Protein AF-A0A936CNR8-F1 (afdb_monomer_lite)

Sequence (151 aa):
MDVQFRQTTRSSDTKSVIASMSGNKRPALGRVSKPAVERDVADAMMTLRALAQAYEQVADSLLDQIHDHADNLKTAQALSRHLDWVGARAQLVDSFIKAGDCALSYICTSQDAHDRLMPLVQLTAHNATMPGRLPVALFLMEKIDEELRLV

Foldseek 3Di:
DDDDDDDDDDDDDDDDDPPDPPDDPDPPPPPPPVPVLVVLLVLLLVLLVLLLVLLVLLLVLLVVVLVVCVVPPVSNVVSVVLNVVSVVVSVVSVVLNVVGPVSSCLQCVDSVLSVVRNVLSVVLSVQSPDPPSSVVSSVSVVVNCVSSVVD

pLDDT: mean 77.14, std 22.05, range [34.28, 97.69]

Radius of gyration: 30.02 Å; chains: 1; bounding box: 58×32×99 Å

Secondary structure (DSSP, 8-state):
---------------------------------HHHHHHHHHHHHHHHHHHHHHHHHHHHHHHHHHHHTTT-HHHHHHHHHHHHHHHHHHHHHHHHHHHTHHHHHHHS-SHHHHHHHHHHHHHHHHHHSSTT-HHHHHHHHHHHHHHTT--

Structure (mmCIF, N/CA/C/O backbone):
data_AF-A0A936CNR8-F1
#
_entry.id   AF-A0A936CNR8-F1
#
loop_
_atom_site.group_PDB
_atom_site.id
_atom_site.type_symbol
_atom_site.label_atom_id
_atom_site.label_alt_id
_atom_site.label_comp_id
_atom_site.label_asym_id
_atom_site.label_entity_id
_atom_site.label_seq_id
_atom_site.pdbx_PDB_ins_code
_atom_site.Cartn_x
_atom_site.Cartn_y
_atom_site.Cartn_z
_atom_site.occupancy
_atom_site.B_iso_or_equiv
_atom_site.auth_seq_id
_atom_site.auth_comp_id
_atom_site.auth_asym_id
_atom_site.auth_atom_id
_atom_site.pdbx_PDB_model_num
ATOM 1 N N . MET A 1 1 ? 18.384 21.213 -55.849 1.00 38.28 1 MET A N 1
ATOM 2 C CA . MET A 1 1 ? 18.688 19.942 -56.540 1.00 38.28 1 MET A CA 1
ATOM 3 C C . MET A 1 1 ? 19.960 20.192 -57.318 1.00 38.28 1 MET A C 1
ATOM 5 O O . MET A 1 1 ? 19.892 20.750 -58.403 1.00 38.28 1 MET A O 1
ATOM 9 N N . ASP A 1 2 ? 21.103 19.886 -56.717 1.00 39.00 2 ASP A N 1
ATOM 10 C CA . ASP A 1 2 ? 22.408 20.175 -57.306 1.00 39.00 2 ASP A CA 1
ATOM 11 C C . ASP A 1 2 ? 22.987 18.898 -57.901 1.00 39.00 2 ASP A C 1
ATOM 13 O O . ASP A 1 2 ? 23.268 17.931 -57.193 1.00 39.00 2 ASP A O 1
ATOM 17 N N . VAL A 1 3 ? 23.119 18.886 -59.225 1.00 46.50 3 VAL A N 1
ATOM 18 C CA . VAL A 1 3 ? 23.703 17.776 -59.976 1.00 46.50 3 VAL A CA 1
ATOM 19 C C . VAL A 1 3 ? 25.148 18.147 -60.290 1.00 46.50 3 VAL A C 1
ATOM 21 O O . VAL A 1 3 ? 25.410 18.948 -61.184 1.00 46.50 3 VAL A O 1
ATOM 24 N N . GLN A 1 4 ? 26.101 17.581 -59.548 1.00 45.50 4 GLN A N 1
ATOM 25 C CA . GLN A 1 4 ? 27.522 17.735 -59.860 1.00 45.50 4 GLN A CA 1
ATOM 26 C C . GLN A 1 4 ? 27.983 16.623 -60.804 1.00 45.50 4 GLN A C 1
ATOM 28 O O . GLN A 1 4 ? 28.223 15.489 -60.396 1.00 45.50 4 GLN A O 1
ATOM 33 N N . PHE A 1 5 ? 28.150 16.979 -62.077 1.00 42.38 5 PHE A N 1
ATOM 34 C CA . PHE A 1 5 ? 28.917 16.199 -63.041 1.00 42.38 5 PHE A CA 1
ATOM 35 C C . PHE A 1 5 ? 30.394 16.574 -62.921 1.00 42.38 5 PHE A C 1
ATOM 37 O O . PHE A 1 5 ? 30.785 17.698 -63.232 1.00 42.38 5 PHE A O 1
ATOM 44 N N . ARG A 1 6 ? 31.235 15.625 -62.503 1.00 42.59 6 ARG A N 1
ATOM 45 C CA . ARG A 1 6 ? 32.687 15.720 -62.692 1.00 42.59 6 ARG A CA 1
ATOM 46 C C . ARG A 1 6 ? 33.144 14.650 -63.672 1.00 42.59 6 ARG A C 1
ATOM 48 O O . ARG A 1 6 ? 33.241 13.476 -63.333 1.00 42.59 6 ARG A O 1
ATOM 55 N N . GLN A 1 7 ? 33.412 15.101 -64.895 1.00 41.97 7 GLN A N 1
ATOM 56 C CA . GLN A 1 7 ? 34.186 14.384 -65.899 1.00 41.97 7 GLN A CA 1
ATOM 57 C C . GLN A 1 7 ? 35.663 14.416 -65.500 1.00 41.97 7 GLN A C 1
ATOM 59 O O . GLN A 1 7 ? 36.242 15.488 -65.330 1.00 41.97 7 GLN A O 1
ATOM 64 N N . THR A 1 8 ? 36.287 13.249 -65.387 1.00 37.22 8 THR A N 1
ATOM 65 C CA . THR A 1 8 ? 37.743 13.110 -65.424 1.00 37.22 8 THR A CA 1
ATOM 66 C C . THR A 1 8 ? 38.119 12.391 -66.712 1.00 37.22 8 THR A C 1
ATOM 68 O O . THR A 1 8 ? 37.810 11.223 -66.925 1.00 37.22 8 THR A O 1
ATOM 71 N N . THR A 1 9 ? 38.769 13.127 -67.610 1.00 38.16 9 THR A N 1
ATOM 72 C CA . THR A 1 9 ? 39.342 12.618 -68.854 1.00 38.16 9 THR A CA 1
ATOM 73 C C . THR A 1 9 ? 40.743 12.072 -68.595 1.00 38.16 9 THR A C 1
ATOM 75 O O . THR A 1 9 ? 41.655 12.837 -68.279 1.00 38.16 9 THR A O 1
ATOM 78 N N . ARG A 1 10 ? 40.951 10.769 -68.813 1.00 34.62 10 ARG A N 1
ATOM 79 C CA . ARG A 1 10 ? 42.248 10.256 -69.271 1.00 34.62 10 ARG A CA 1
ATOM 80 C C . ARG A 1 10 ? 42.048 9.030 -70.165 1.00 34.62 10 ARG A C 1
ATOM 82 O O . ARG A 1 10 ? 41.448 8.039 -69.771 1.00 34.62 10 ARG A O 1
ATOM 89 N N . SER A 1 11 ? 42.516 9.194 -71.395 1.00 36.97 11 SER A N 1
ATOM 90 C CA . SER A 1 11 ? 42.488 8.289 -72.544 1.00 36.97 11 SER A CA 1
ATOM 91 C C . SER A 1 11 ? 43.223 6.964 -72.294 1.00 36.97 11 SER A C 1
ATOM 93 O O . SER A 1 11 ? 44.421 7.001 -72.024 1.00 36.97 11 SER A O 1
ATOM 95 N N . SER A 1 12 ? 42.552 5.830 -72.505 1.00 36.62 12 SER A N 1
ATOM 96 C CA . SER A 1 12 ? 42.920 4.831 -73.530 1.00 36.62 12 SER A CA 1
ATOM 97 C C . SER A 1 12 ? 41.870 3.717 -73.570 1.00 36.62 12 SER A C 1
ATOM 99 O O . SER A 1 12 ? 41.424 3.245 -72.527 1.00 36.62 12 SER A O 1
ATOM 101 N N . ASP A 1 13 ? 41.481 3.330 -74.778 1.00 44.16 13 ASP A N 1
ATOM 102 C CA . ASP A 1 13 ? 40.416 2.396 -75.131 1.00 44.16 13 ASP A CA 1
ATOM 103 C C . ASP A 1 13 ? 40.309 1.120 -74.284 1.00 44.16 13 ASP A C 1
ATOM 105 O O . ASP A 1 13 ? 41.215 0.296 -74.226 1.00 44.16 13 ASP A O 1
ATOM 109 N N . THR A 1 14 ? 39.134 0.925 -73.687 1.00 36.84 14 THR A N 1
ATOM 110 C CA . THR A 1 14 ? 38.314 -0.296 -73.783 1.00 36.84 14 THR A CA 1
ATOM 111 C C . THR A 1 14 ? 37.011 -0.041 -73.023 1.00 36.84 14 THR A C 1
ATOM 113 O O . THR A 1 14 ? 36.997 0.231 -71.825 1.00 36.84 14 THR A O 1
ATOM 116 N N . LYS A 1 15 ? 35.875 -0.097 -73.727 1.00 41.62 15 LYS A N 1
ATOM 117 C CA . LYS A 1 15 ? 34.551 -0.067 -73.095 1.00 41.62 15 LYS A CA 1
ATOM 118 C C . LYS A 1 15 ? 34.354 -1.369 -72.317 1.00 41.62 15 LYS A C 1
ATOM 120 O O . LYS A 1 15 ? 33.960 -2.371 -72.905 1.00 41.62 15 LYS A O 1
ATOM 125 N N . SER A 1 16 ? 34.582 -1.350 -71.007 1.00 34.28 16 SER A N 1
ATOM 126 C CA . SER A 1 16 ? 33.995 -2.335 -70.098 1.00 34.28 16 SER A CA 1
ATOM 127 C C . SER A 1 16 ? 32.952 -1.634 -69.229 1.00 34.28 16 SER A C 1
ATOM 129 O O . SER A 1 16 ? 33.228 -0.689 -68.491 1.00 34.28 16 SER A O 1
ATOM 131 N N . VAL A 1 17 ? 31.698 -2.049 -69.390 1.00 39.84 17 VAL A N 1
ATOM 132 C CA . VAL A 1 17 ? 30.609 -1.685 -68.486 1.00 39.84 17 VAL A CA 1
ATOM 133 C C . VAL A 1 17 ? 30.614 -2.747 -67.397 1.00 39.84 17 VAL A C 1
ATOM 135 O O . VAL A 1 17 ? 30.085 -3.838 -67.588 1.00 39.84 17 VAL A O 1
ATOM 138 N N . ILE A 1 18 ? 31.253 -2.454 -66.266 1.00 39.47 18 ILE A N 1
ATOM 139 C CA . ILE A 1 18 ? 31.107 -3.274 -65.064 1.00 39.47 18 ILE A CA 1
ATOM 140 C C . ILE A 1 18 ? 29.864 -2.760 -64.340 1.00 39.47 18 ILE A C 1
ATOM 142 O O . ILE A 1 18 ? 29.900 -1.758 -63.627 1.00 39.47 18 ILE A O 1
ATOM 146 N N . ALA A 1 19 ? 28.737 -3.432 -64.567 1.00 37.22 19 ALA A N 1
ATOM 147 C CA . ALA A 1 19 ? 27.555 -3.282 -63.736 1.00 37.22 19 ALA A CA 1
ATOM 148 C C . ALA A 1 19 ? 27.812 -3.996 -62.400 1.00 37.22 19 ALA A C 1
ATOM 150 O O . ALA A 1 19 ? 27.603 -5.200 -62.267 1.00 37.22 19 ALA A O 1
ATOM 151 N N . SER A 1 20 ? 28.297 -3.258 -61.404 1.00 38.09 20 SER A N 1
ATOM 152 C CA . SER A 1 20 ? 28.400 -3.756 -60.032 1.00 38.09 20 SER A CA 1
ATOM 153 C C . SER A 1 20 ? 27.013 -3.744 -59.392 1.00 38.09 20 SER A C 1
ATOM 155 O O . SER A 1 20 ? 26.574 -2.730 -58.851 1.00 38.09 20 SER A O 1
ATOM 157 N N . MET A 1 21 ? 26.308 -4.874 -59.432 1.00 35.66 21 MET A N 1
ATOM 158 C CA . MET A 1 21 ? 25.173 -5.101 -58.540 1.00 35.66 21 MET A CA 1
ATOM 159 C C . MET A 1 21 ? 25.691 -5.273 -57.108 1.00 35.66 21 MET A C 1
ATOM 161 O O . MET A 1 21 ? 26.073 -6.367 -56.698 1.0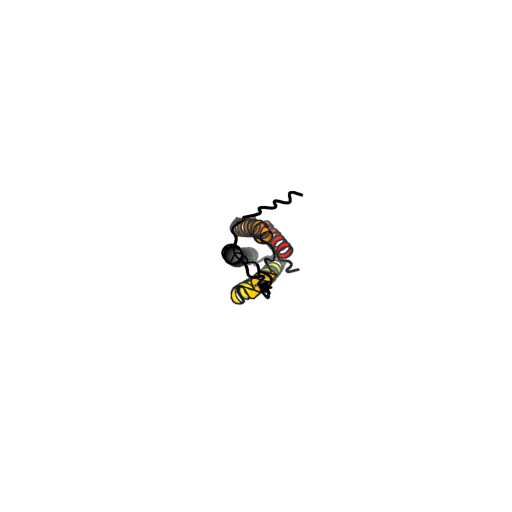0 35.66 21 MET A O 1
ATOM 165 N N . SER A 1 22 ? 25.710 -4.183 -56.338 1.00 35.47 22 SER A N 1
ATOM 166 C CA . SER A 1 22 ? 25.889 -4.260 -54.887 1.00 35.47 22 SER A CA 1
ATOM 167 C C . SER A 1 22 ? 24.563 -4.681 -54.261 1.00 35.47 22 SER A C 1
ATOM 169 O O . SER A 1 22 ? 23.632 -3.886 -54.114 1.00 35.47 22 SER A O 1
ATOM 171 N N . GLY A 1 23 ? 24.462 -5.980 -53.992 1.00 35.03 23 GLY A N 1
ATOM 172 C CA . GLY A 1 23 ? 23.315 -6.604 -53.357 1.00 35.03 23 GLY A CA 1
ATOM 173 C C . GLY A 1 23 ? 23.054 -6.095 -51.937 1.00 35.03 23 GLY A C 1
ATOM 174 O O . GLY A 1 23 ? 23.959 -5.716 -51.199 1.00 35.03 23 GLY A O 1
ATOM 175 N N . ASN A 1 24 ? 21.776 -6.155 -51.567 1.00 39.53 24 ASN A N 1
ATOM 176 C CA . ASN A 1 24 ? 21.254 -6.251 -50.206 1.00 39.53 24 ASN A CA 1
ATOM 177 C C . ASN A 1 24 ? 21.862 -5.304 -49.159 1.00 39.53 24 ASN A C 1
ATOM 179 O O . ASN A 1 24 ? 22.556 -5.729 -48.232 1.00 39.53 24 ASN A O 1
ATOM 183 N N . LYS A 1 25 ? 21.428 -4.037 -49.181 1.00 39.66 25 LYS A N 1
ATOM 184 C CA . LYS A 1 25 ? 21.296 -3.290 -47.924 1.00 39.66 25 LYS A CA 1
ATOM 185 C C . LYS A 1 25 ? 20.193 -3.950 -47.095 1.00 39.66 25 LYS A C 1
ATOM 187 O O . LYS A 1 25 ? 19.011 -3.687 -47.289 1.00 39.66 25 LYS A O 1
ATOM 192 N N . ARG A 1 26 ? 20.602 -4.837 -46.183 1.00 46.09 26 ARG A N 1
ATOM 193 C CA . ARG A 1 26 ? 19.795 -5.244 -45.025 1.00 46.09 26 ARG A CA 1
ATOM 194 C C . ARG A 1 26 ? 19.241 -3.975 -44.356 1.00 46.09 26 ARG A C 1
ATOM 196 O O . ARG A 1 26 ? 19.999 -3.004 -44.252 1.00 46.09 26 ARG A O 1
ATOM 203 N N . PRO A 1 27 ? 17.978 -3.949 -43.896 1.00 42.53 27 PRO A N 1
ATOM 204 C CA . PRO A 1 27 ? 17.514 -2.842 -43.077 1.00 42.53 27 PRO A CA 1
ATOM 205 C C . PRO A 1 27 ? 18.433 -2.769 -41.858 1.00 42.53 27 PRO A C 1
ATOM 207 O O . PRO A 1 27 ? 18.692 -3.778 -41.198 1.00 42.53 27 PRO A O 1
ATOM 210 N N . ALA A 1 28 ? 18.995 -1.587 -41.619 1.00 41.69 28 ALA A N 1
ATOM 211 C CA . ALA A 1 28 ? 19.725 -1.313 -40.401 1.00 41.69 28 ALA A CA 1
ATOM 212 C C . ALA A 1 28 ? 18.745 -1.518 -39.241 1.00 41.69 28 ALA A C 1
ATOM 214 O O . ALA A 1 28 ? 17.895 -0.670 -38.985 1.00 41.69 28 ALA A O 1
ATOM 215 N N . LEU A 1 29 ? 18.833 -2.672 -38.577 1.00 44.97 29 LEU A N 1
ATOM 216 C CA . LEU A 1 29 ? 18.297 -2.844 -37.237 1.00 44.97 29 LEU A CA 1
ATOM 217 C C . LEU A 1 29 ? 18.990 -1.777 -36.399 1.00 44.97 29 LEU A C 1
ATOM 219 O O . LEU A 1 29 ? 20.192 -1.870 -36.135 1.00 44.97 29 LEU A O 1
ATOM 223 N N . GLY A 1 30 ? 18.248 -0.714 -36.089 1.00 39.75 30 GLY A N 1
ATOM 224 C CA . GLY A 1 30 ? 18.700 0.330 -35.193 1.00 39.75 30 GLY A CA 1
ATOM 225 C C . GLY A 1 30 ? 19.246 -0.342 -33.944 1.00 39.75 30 GLY A C 1
ATOM 226 O O . GLY A 1 30 ? 18.546 -1.113 -33.289 1.00 39.75 30 GLY A O 1
ATOM 227 N N . ARG A 1 31 ? 20.523 -0.096 -33.643 1.00 44.12 31 ARG A N 1
ATOM 228 C CA . ARG A 1 31 ? 21.062 -0.355 -32.312 1.00 44.12 31 ARG A CA 1
ATOM 229 C C . ARG A 1 31 ? 20.253 0.522 -31.367 1.00 44.12 31 ARG A C 1
ATOM 231 O O . ARG A 1 31 ? 20.546 1.703 -31.224 1.00 44.12 31 ARG A O 1
ATOM 238 N N . VAL A 1 32 ? 19.216 -0.055 -30.772 1.00 48.56 32 VAL A N 1
ATOM 239 C CA . VAL A 1 32 ? 18.585 0.513 -29.588 1.00 48.56 32 VAL A CA 1
ATOM 240 C C . VAL A 1 32 ? 19.690 0.593 -28.547 1.00 48.56 32 VAL A C 1
ATOM 242 O O . VAL A 1 32 ? 20.361 -0.400 -28.250 1.00 48.56 32 VAL A O 1
ATOM 245 N N . SER A 1 33 ? 19.960 1.806 -28.091 1.00 45.59 33 SER A N 1
ATOM 246 C CA . SER A 1 33 ? 20.974 2.106 -27.095 1.00 45.59 33 SER A CA 1
ATOM 247 C C . SER A 1 33 ? 20.683 1.308 -25.820 1.00 45.59 33 SER A C 1
ATOM 249 O O . SER A 1 33 ? 19.850 1.702 -25.011 1.00 45.59 33 SER A O 1
ATOM 251 N N . LYS A 1 34 ? 21.415 0.205 -25.626 1.00 53.06 34 LYS A N 1
ATOM 252 C CA . LYS A 1 34 ? 21.385 -0.649 -24.426 1.00 53.06 34 LYS A CA 1
ATOM 253 C C . LYS A 1 34 ? 21.400 0.083 -23.064 1.00 53.06 34 LYS A C 1
ATOM 255 O O . LYS A 1 34 ? 20.694 -0.388 -22.181 1.00 53.06 34 LYS A O 1
ATOM 260 N N . PRO A 1 35 ? 22.113 1.213 -22.856 1.00 58.19 35 PRO A N 1
ATOM 261 C CA . PRO A 1 35 ? 22.235 1.777 -21.506 1.00 58.19 35 PRO A CA 1
ATOM 262 C C . PRO A 1 35 ? 20.970 2.453 -20.956 1.00 58.19 35 PRO A C 1
ATOM 264 O O . PRO A 1 35 ? 20.875 2.624 -19.747 1.00 58.19 35 PRO A O 1
ATOM 267 N N . ALA A 1 36 ? 20.015 2.860 -21.800 1.00 59.59 36 ALA A N 1
ATOM 268 C CA . ALA A 1 36 ? 18.794 3.515 -21.319 1.00 59.59 36 ALA A CA 1
ATOM 269 C C . ALA A 1 36 ? 17.826 2.501 -20.685 1.00 59.59 36 ALA A C 1
ATOM 271 O O . ALA A 1 36 ? 17.387 2.687 -19.559 1.00 59.59 36 ALA A O 1
ATOM 272 N N . VAL A 1 37 ? 17.604 1.371 -21.364 1.00 60.94 37 VAL A N 1
ATOM 273 C CA . VAL A 1 37 ? 16.681 0.317 -20.911 1.00 60.94 37 VAL A CA 1
ATOM 274 C C . VAL A 1 37 ? 17.172 -0.355 -19.624 1.00 60.94 37 VAL A C 1
ATOM 276 O O . VAL A 1 37 ? 16.381 -0.622 -18.728 1.00 60.94 37 VAL A O 1
ATOM 279 N N . GLU A 1 38 ? 18.479 -0.607 -19.504 1.00 63.84 38 GLU A N 1
ATOM 280 C CA . GLU A 1 38 ? 19.064 -1.202 -18.289 1.00 63.84 38 GLU A CA 1
ATOM 281 C C . GLU A 1 38 ? 18.931 -0.273 -17.068 1.00 63.84 38 GLU A C 1
ATOM 283 O O . GLU A 1 38 ? 18.718 -0.748 -15.952 1.00 63.84 38 GLU A O 1
ATOM 288 N N . ARG A 1 39 ? 19.005 1.049 -17.275 1.00 69.31 39 ARG A N 1
ATOM 289 C CA . ARG A 1 39 ? 18.788 2.048 -16.221 1.00 69.31 39 ARG A CA 1
ATOM 290 C C . ARG A 1 39 ? 17.321 2.108 -15.791 1.00 69.31 39 ARG A C 1
ATOM 292 O O . ARG A 1 39 ? 17.051 2.079 -14.596 1.00 69.31 39 ARG A O 1
ATOM 299 N N . ASP A 1 40 ? 16.395 2.096 -16.746 1.00 74.19 40 ASP A N 1
ATOM 300 C CA . ASP A 1 40 ? 14.955 2.144 -16.465 1.00 74.19 40 ASP A CA 1
ATOM 301 C C . ASP A 1 40 ? 14.486 0.926 -15.645 1.00 74.19 40 ASP A C 1
ATOM 303 O O . ASP A 1 40 ? 13.695 1.054 -14.710 1.00 74.19 40 ASP A O 1
ATOM 307 N N . VAL A 1 41 ? 15.023 -0.263 -15.941 1.00 75.38 41 VAL A N 1
ATOM 308 C CA . VAL A 1 41 ? 14.744 -1.495 -15.182 1.00 75.38 41 VAL A CA 1
ATOM 309 C C . VAL A 1 41 ? 15.286 -1.409 -13.750 1.00 75.38 41 VAL A C 1
ATOM 311 O O . VAL A 1 41 ? 14.606 -1.812 -12.802 1.00 75.38 41 VAL A O 1
ATOM 314 N N . ALA A 1 42 ? 16.490 -0.859 -13.568 1.00 80.75 42 ALA A N 1
ATOM 315 C CA . ALA A 1 42 ? 17.080 -0.674 -12.245 1.00 80.75 42 ALA A CA 1
ATOM 316 C C . ALA A 1 42 ? 16.267 0.312 -11.385 1.00 80.75 42 ALA A C 1
ATOM 318 O O . ALA A 1 42 ? 15.980 0.016 -10.222 1.00 80.75 42 ALA A O 1
ATOM 319 N N . ASP A 1 43 ? 15.840 1.435 -11.965 1.00 83.38 43 ASP A N 1
ATOM 320 C CA . ASP A 1 43 ? 15.038 2.459 -11.285 1.00 83.38 43 ASP A CA 1
ATOM 321 C C . ASP A 1 43 ? 13.642 1.917 -10.905 1.00 83.38 43 ASP A C 1
ATOM 323 O O . ASP A 1 43 ? 13.161 2.112 -9.779 1.00 83.38 43 ASP A O 1
ATOM 327 N N . ALA A 1 44 ? 13.022 1.120 -11.782 1.00 82.62 44 ALA A N 1
ATOM 328 C CA . ALA A 1 44 ? 11.769 0.426 -11.490 1.00 82.62 44 ALA A CA 1
ATOM 329 C C . ALA A 1 44 ? 11.913 -0.589 -10.338 1.00 82.62 44 ALA A C 1
ATOM 331 O O . ALA A 1 44 ? 11.094 -0.594 -9.416 1.00 82.62 44 ALA A O 1
ATOM 332 N N . MET A 1 45 ? 12.981 -1.396 -10.326 1.00 87.00 45 MET A N 1
ATOM 333 C CA . MET A 1 45 ? 13.255 -2.324 -9.218 1.00 87.00 45 MET A CA 1
ATOM 334 C C . MET A 1 45 ? 13.481 -1.607 -7.891 1.00 87.00 45 MET A C 1
ATOM 336 O O . MET A 1 45 ? 13.007 -2.074 -6.854 1.00 87.00 45 MET A O 1
ATOM 340 N N . MET A 1 46 ? 14.206 -0.486 -7.898 1.00 89.25 46 MET A N 1
ATOM 341 C CA . MET A 1 46 ? 14.381 0.322 -6.690 1.00 89.25 46 MET A CA 1
ATOM 342 C C . MET A 1 46 ? 13.036 0.828 -6.165 1.00 89.25 46 MET A C 1
ATOM 344 O O . MET A 1 46 ? 12.789 0.763 -4.963 1.00 89.25 46 MET A O 1
ATOM 348 N N . THR A 1 47 ? 12.147 1.257 -7.06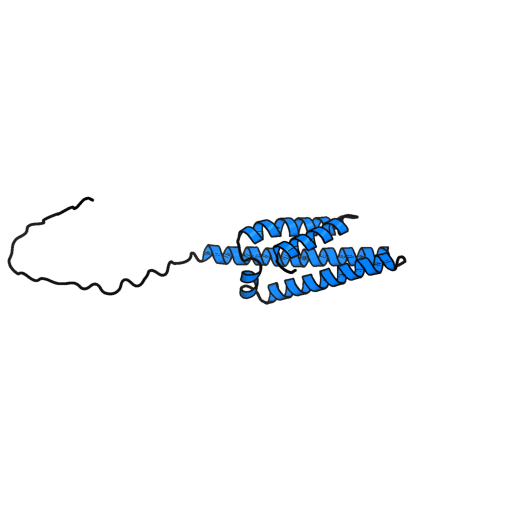1 1.00 89.38 47 THR A N 1
ATOM 349 C CA . THR A 1 47 ? 10.799 1.726 -6.703 1.00 89.38 47 THR A CA 1
ATOM 350 C C . THR A 1 47 ? 9.964 0.627 -6.071 1.00 89.38 47 THR A C 1
ATOM 352 O O . THR A 1 47 ? 9.380 0.848 -5.016 1.00 89.38 47 THR A O 1
ATOM 355 N N . LEU A 1 48 ? 9.942 -0.573 -6.661 1.00 89.75 48 LEU A N 1
ATOM 356 C CA . LEU A 1 48 ? 9.182 -1.690 -6.098 1.00 89.75 48 LEU A CA 1
ATOM 357 C C . LEU A 1 48 ? 9.711 -2.123 -4.732 1.00 89.75 48 LEU A C 1
ATOM 359 O O . LEU A 1 48 ? 8.920 -2.423 -3.844 1.00 89.75 48 LEU A O 1
ATOM 363 N N . ARG A 1 49 ? 11.033 -2.121 -4.530 1.00 92.31 49 ARG A N 1
ATOM 364 C CA . ARG A 1 49 ? 11.617 -2.419 -3.213 1.00 92.31 49 ARG A CA 1
ATOM 365 C C . ARG A 1 49 ? 11.244 -1.366 -2.174 1.00 92.31 49 ARG A C 1
ATOM 367 O O . ARG A 1 49 ? 10.876 -1.727 -1.061 1.00 92.31 49 ARG A O 1
ATOM 374 N N . ALA A 1 50 ? 11.299 -0.086 -2.541 1.00 93.50 50 ALA A N 1
ATOM 375 C CA . ALA A 1 50 ? 10.860 0.996 -1.666 1.00 93.50 50 ALA A CA 1
ATOM 376 C C . ALA A 1 50 ? 9.359 0.885 -1.342 1.00 93.50 50 ALA A C 1
ATOM 378 O O . ALA A 1 50 ? 8.957 1.102 -0.203 1.00 93.50 50 ALA A O 1
ATOM 379 N N . LEU A 1 51 ? 8.536 0.492 -2.316 1.00 93.88 51 LEU A N 1
ATOM 380 C CA . LEU A 1 51 ? 7.108 0.258 -2.120 1.00 93.88 51 LEU A CA 1
ATOM 381 C C . LEU A 1 51 ? 6.840 -0.928 -1.185 1.00 93.88 51 LEU A C 1
ATOM 383 O O . LEU A 1 51 ? 6.014 -0.812 -0.285 1.00 93.88 51 LEU A O 1
ATOM 387 N N . ALA A 1 52 ? 7.553 -2.043 -1.355 1.00 93.88 52 ALA A N 1
ATOM 388 C CA . ALA A 1 52 ? 7.453 -3.188 -0.450 1.00 93.88 52 ALA A CA 1
ATOM 389 C C . ALA A 1 52 ? 7.753 -2.773 1.000 1.00 93.88 52 ALA A C 1
ATOM 391 O O . ALA A 1 52 ? 6.983 -3.089 1.904 1.00 93.88 52 ALA A O 1
ATOM 392 N N . GLN A 1 53 ? 8.811 -1.983 1.198 1.00 95.38 53 GLN A N 1
ATOM 393 C CA . GLN A 1 53 ? 9.158 -1.436 2.508 1.00 95.38 53 GLN A CA 1
ATOM 394 C C . GLN A 1 53 ? 8.082 -0.481 3.050 1.00 95.38 53 GLN A C 1
ATOM 396 O O . GLN A 1 53 ? 7.796 -0.484 4.244 1.00 95.38 53 GLN A O 1
ATOM 401 N N . ALA A 1 54 ? 7.458 0.331 2.193 1.00 96.62 54 ALA A N 1
ATOM 402 C CA . ALA A 1 54 ? 6.366 1.203 2.609 1.00 96.62 54 ALA A CA 1
ATOM 403 C C . ALA A 1 54 ? 5.137 0.397 3.070 1.00 96.62 54 ALA A C 1
ATOM 405 O O . ALA A 1 54 ? 4.514 0.769 4.063 1.00 96.62 54 ALA A O 1
ATOM 406 N N . TYR A 1 55 ? 4.794 -0.713 2.401 1.00 96.00 55 TYR A N 1
ATOM 407 C CA . TYR A 1 55 ? 3.702 -1.585 2.853 1.00 96.00 55 TYR A CA 1
ATOM 408 C C . TYR A 1 55 ? 4.013 -2.230 4.206 1.00 96.00 55 TYR A C 1
ATOM 410 O O . TYR A 1 55 ? 3.126 -2.280 5.053 1.00 96.00 55 TYR A O 1
ATOM 418 N N . GLU A 1 56 ? 5.254 -2.669 4.431 1.00 94.94 56 GLU A N 1
ATOM 419 C CA . GLU A 1 56 ? 5.699 -3.205 5.725 1.00 94.94 56 GLU A CA 1
ATOM 420 C C . GLU A 1 56 ? 5.531 -2.167 6.846 1.00 94.94 56 GLU A C 1
ATOM 422 O O . GLU A 1 56 ? 4.873 -2.435 7.845 1.00 94.94 56 GLU A O 1
ATOM 427 N N . GLN A 1 57 ? 5.988 -0.930 6.632 1.00 96.25 57 GLN A N 1
ATOM 428 C CA . GLN A 1 57 ? 5.842 0.150 7.618 1.00 96.25 57 GLN A CA 1
ATOM 429 C C . GLN A 1 57 ? 4.380 0.494 7.928 1.00 96.25 57 GLN A C 1
ATOM 431 O O . GLN A 1 57 ? 4.032 0.791 9.073 1.00 96.25 57 GLN A O 1
ATOM 436 N N . VAL A 1 58 ? 3.507 0.475 6.917 1.00 97.69 58 VAL A N 1
ATOM 437 C CA . VAL A 1 58 ? 2.068 0.687 7.120 1.00 97.69 58 VAL A CA 1
ATOM 438 C C . VAL A 1 58 ? 1.453 -0.492 7.878 1.00 97.69 58 VAL A C 1
ATOM 440 O O . VAL A 1 58 ? 0.621 -0.265 8.755 1.00 97.69 58 VAL A O 1
ATOM 443 N N . ALA A 1 59 ? 1.860 -1.729 7.580 1.00 96.94 59 ALA A N 1
ATOM 444 C CA . ALA A 1 59 ? 1.398 -2.922 8.285 1.00 96.94 59 ALA A CA 1
ATOM 445 C C . ALA A 1 59 ? 1.782 -2.889 9.770 1.00 96.94 59 ALA A C 1
ATOM 447 O O . ALA A 1 59 ? 0.919 -3.114 10.617 1.00 96.94 59 ALA A O 1
ATOM 448 N N . ASP A 1 60 ? 3.025 -2.526 10.087 1.00 96.25 60 ASP A N 1
ATOM 449 C CA . ASP A 1 60 ? 3.491 -2.360 11.467 1.00 96.25 60 ASP A CA 1
ATOM 450 C C . ASP A 1 60 ? 2.674 -1.287 12.198 1.00 96.25 60 ASP A C 1
ATOM 452 O O . ASP A 1 60 ? 2.139 -1.519 13.280 1.00 96.25 60 ASP A O 1
ATOM 456 N N . SER A 1 61 ? 2.460 -0.140 11.549 1.00 96.19 61 SER A N 1
ATOM 457 C CA . SER A 1 61 ? 1.660 0.954 12.115 1.00 96.19 61 SER A CA 1
ATOM 458 C C . SER A 1 61 ? 0.198 0.554 12.351 1.00 96.19 61 SER A C 1
ATOM 460 O O . SER A 1 61 ? -0.432 0.999 13.312 1.00 96.19 61 SER A O 1
ATOM 462 N N . LEU A 1 62 ? -0.372 -0.276 11.473 1.00 96.69 62 LEU A N 1
ATOM 463 C CA . LEU A 1 62 ? -1.712 -0.838 11.644 1.00 96.69 62 LEU A CA 1
ATOM 464 C C . LEU A 1 62 ? -1.759 -1.818 12.814 1.00 96.69 62 LEU A C 1
ATOM 466 O O . LEU A 1 62 ? -2.712 -1.776 13.589 1.00 96.69 62 LEU A O 1
ATOM 470 N N . LEU A 1 63 ? -0.751 -2.682 12.950 1.00 96.12 63 LEU A N 1
ATOM 471 C CA . LEU A 1 63 ? -0.642 -3.618 14.064 1.00 96.12 63 LEU A CA 1
ATOM 472 C C . LEU A 1 63 ? -0.567 -2.873 15.396 1.00 96.12 63 LEU A C 1
ATOM 474 O O . LEU A 1 63 ? -1.331 -3.210 16.300 1.00 96.12 63 LEU A O 1
ATOM 478 N N . ASP A 1 64 ? 0.262 -1.836 15.501 1.00 95.38 64 ASP A N 1
ATOM 479 C CA . ASP A 1 64 ? 0.353 -0.996 16.699 1.00 95.38 64 ASP A CA 1
ATOM 480 C C . ASP A 1 64 ? -1.007 -0.366 17.038 1.00 95.38 64 ASP A C 1
ATOM 482 O O . ASP A 1 64 ? -1.506 -0.496 18.154 1.00 95.38 64 ASP A O 1
ATOM 486 N N . GLN A 1 65 ? -1.686 0.217 16.045 1.00 94.50 65 GLN A N 1
ATOM 487 C CA . GLN A 1 65 ? -3.006 0.828 16.240 1.00 94.50 65 GLN A CA 1
ATOM 488 C C . GLN A 1 65 ? -4.093 -0.182 16.630 1.00 94.50 65 GLN A C 1
ATOM 490 O O . GLN A 1 65 ? -5.010 0.167 17.375 1.00 94.50 65 GLN A O 1
ATOM 495 N N . ILE A 1 66 ? -4.019 -1.423 16.140 1.00 95.31 66 ILE A N 1
ATOM 496 C CA . ILE A 1 66 ? -4.924 -2.506 16.550 1.00 95.31 66 ILE A CA 1
ATOM 497 C C . ILE A 1 66 ? -4.691 -2.855 18.021 1.00 95.31 66 ILE A C 1
ATOM 499 O O . ILE A 1 66 ? -5.667 -3.006 18.756 1.00 95.31 66 ILE A O 1
ATOM 503 N N . HIS A 1 67 ? -3.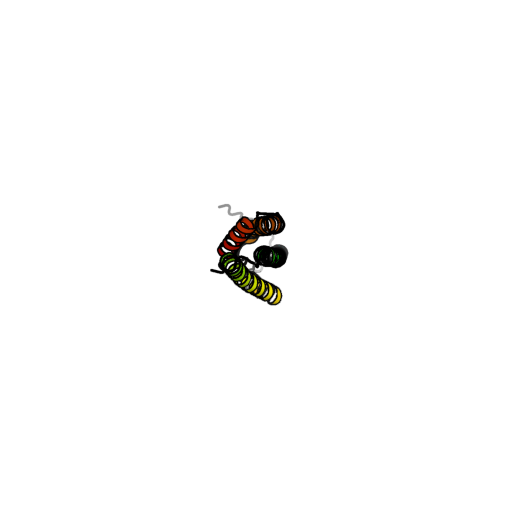431 -2.954 18.453 1.00 94.62 67 HIS A N 1
ATOM 504 C CA . HIS A 1 67 ? -3.094 -3.216 19.853 1.00 94.62 67 HIS A CA 1
ATOM 505 C C . HIS A 1 67 ? -3.568 -2.074 20.763 1.00 94.62 67 HIS A C 1
ATOM 507 O O . HIS A 1 67 ? -4.195 -2.342 21.787 1.00 94.62 67 HIS A O 1
ATOM 513 N N . ASP A 1 68 ? -3.378 -0.818 20.351 1.00 94.06 68 ASP A N 1
ATOM 514 C CA . ASP A 1 68 ? -3.826 0.367 21.097 1.00 94.06 68 ASP A CA 1
ATOM 515 C C . ASP A 1 68 ? -5.357 0.460 21.224 1.00 94.06 68 ASP A C 1
ATOM 517 O O . ASP A 1 68 ? -5.881 1.041 22.175 1.00 94.06 68 ASP A O 1
ATOM 521 N N . HIS A 1 69 ? -6.093 -0.124 20.275 1.00 93.19 69 HIS A N 1
ATOM 522 C CA . HIS A 1 69 ? -7.557 -0.125 20.243 1.00 93.19 69 HIS A CA 1
ATOM 523 C C . HIS A 1 69 ? -8.165 -1.505 20.531 1.00 93.19 69 HIS A C 1
ATOM 525 O O . HIS A 1 69 ? -9.307 -1.752 20.135 1.00 93.19 69 HIS A O 1
ATOM 531 N N . ALA A 1 70 ? -7.451 -2.393 21.233 1.00 89.56 70 ALA A N 1
ATOM 532 C CA . ALA A 1 70 ? -7.905 -3.758 21.516 1.00 89.56 70 ALA A CA 1
ATOM 533 C C . ALA A 1 70 ? -9.284 -3.815 22.209 1.00 89.56 70 ALA A C 1
ATOM 535 O O . ALA A 1 70 ? -10.084 -4.710 21.933 1.00 89.56 70 ALA A O 1
ATOM 536 N N . ASP A 1 71 ? -9.602 -2.816 23.037 1.00 94.56 71 ASP A N 1
ATOM 537 C CA . ASP A 1 71 ? -10.885 -2.716 23.743 1.00 94.56 71 ASP A CA 1
ATOM 538 C C . ASP A 1 71 ? -12.035 -2.189 22.861 1.00 94.56 71 ASP A C 1
ATOM 540 O O . ASP A 1 71 ? -13.212 -2.293 23.217 1.00 94.56 71 ASP A O 1
ATOM 544 N N . ASN A 1 72 ? -11.728 -1.629 21.687 1.00 96.12 72 ASN A N 1
ATOM 545 C CA . ASN A 1 72 ? -12.712 -1.126 20.734 1.00 96.12 72 ASN A CA 1
ATOM 546 C C . ASN A 1 72 ? -12.798 -2.040 19.508 1.00 96.12 72 ASN A C 1
ATOM 548 O O . ASN A 1 72 ? -12.218 -1.772 18.452 1.00 96.12 72 ASN A O 1
ATOM 552 N N . LEU A 1 73 ? -13.613 -3.090 19.633 1.00 93.62 73 LEU A N 1
ATOM 553 C CA . LEU A 1 73 ? -13.796 -4.113 18.601 1.00 93.62 73 LEU A CA 1
ATOM 554 C C . LEU A 1 73 ? -14.137 -3.536 17.217 1.00 93.62 73 LEU A C 1
ATOM 556 O O . LEU A 1 73 ? -13.648 -4.034 16.206 1.00 93.62 73 LEU A O 1
ATOM 560 N N . LYS A 1 74 ? -14.960 -2.481 17.148 1.00 95.50 74 LYS A N 1
ATOM 561 C CA . LYS A 1 74 ? -15.364 -1.875 15.869 1.00 95.50 74 LYS A CA 1
ATOM 562 C C . LYS A 1 74 ? -14.175 -1.221 15.163 1.00 95.50 74 LYS A C 1
ATOM 564 O O . LYS A 1 74 ? -14.032 -1.373 13.950 1.00 95.50 74 LYS A O 1
ATOM 569 N N . THR A 1 75 ? -13.343 -0.500 15.912 1.00 93.38 75 THR A N 1
ATOM 570 C CA . THR A 1 75 ? -12.125 0.124 15.380 1.00 93.38 75 THR A CA 1
ATOM 571 C C . THR A 1 75 ? -11.097 -0.936 15.007 1.00 93.38 75 THR A C 1
ATOM 573 O O . THR A 1 75 ? -10.604 -0.914 13.882 1.00 93.38 75 THR A O 1
ATOM 576 N N . ALA A 1 76 ? -10.853 -1.917 15.881 1.00 93.75 76 ALA A N 1
ATOM 577 C CA . ALA A 1 76 ? -9.939 -3.022 15.608 1.00 93.75 76 ALA A CA 1
ATOM 578 C C . ALA A 1 76 ? -10.323 -3.775 14.321 1.00 93.75 76 ALA A C 1
ATOM 580 O O . ALA A 1 76 ? -9.490 -3.941 13.440 1.00 93.75 76 ALA A O 1
ATOM 581 N N . GLN A 1 77 ? -11.604 -4.118 14.128 1.00 95.19 77 GLN A N 1
ATOM 582 C CA . GLN A 1 77 ? -12.088 -4.767 12.899 1.00 95.19 77 GLN A CA 1
ATOM 583 C C . GLN A 1 77 ? -11.930 -3.911 11.633 1.00 95.19 77 GLN A C 1
ATOM 585 O O . GLN A 1 77 ? -11.794 -4.446 10.531 1.00 95.19 77 GLN A O 1
ATOM 590 N N . ALA A 1 78 ? -12.022 -2.583 11.736 1.00 94.38 78 ALA A N 1
ATOM 591 C CA . ALA A 1 78 ? -11.763 -1.704 10.598 1.00 94.38 78 ALA A CA 1
ATOM 592 C C . ALA A 1 78 ? -10.270 -1.701 10.240 1.00 94.38 78 ALA A C 1
ATOM 594 O O . ALA A 1 78 ? -9.925 -1.870 9.073 1.00 94.38 78 ALA A O 1
ATOM 595 N N . LEU A 1 79 ? -9.397 -1.595 11.243 1.00 95.75 79 LEU A N 1
ATOM 596 C CA . LEU A 1 79 ? -7.947 -1.629 11.060 1.00 95.75 79 LEU A CA 1
ATOM 597 C C . LEU A 1 79 ? -7.457 -2.993 10.552 1.00 95.75 79 LEU A C 1
ATOM 599 O O . LEU A 1 79 ? -6.635 -3.029 9.643 1.00 95.75 79 LEU A O 1
ATOM 603 N N . SER A 1 80 ? -8.008 -4.109 11.041 1.00 96.19 80 SER A N 1
ATOM 604 C CA . SER A 1 80 ? -7.674 -5.451 10.541 1.00 96.19 80 SER A CA 1
ATOM 605 C C . SER A 1 80 ? -7.991 -5.610 9.055 1.00 96.19 80 SER A C 1
ATOM 607 O O . SER A 1 80 ? -7.191 -6.176 8.325 1.00 96.19 80 SER A O 1
ATOM 609 N N . ARG A 1 81 ? -9.103 -5.042 8.567 1.00 96.25 81 ARG A N 1
ATOM 610 C CA . ARG A 1 81 ? -9.420 -5.064 7.128 1.00 96.25 81 ARG A CA 1
ATOM 611 C C . ARG A 1 81 ? -8.408 -4.280 6.296 1.00 96.25 81 ARG A C 1
ATOM 613 O O . ARG A 1 81 ? -8.059 -4.712 5.201 1.00 96.25 81 ARG A O 1
ATOM 620 N N . HIS A 1 82 ? -7.929 -3.145 6.808 1.00 96.06 82 HIS A N 1
ATOM 621 C CA . HIS A 1 82 ? -6.836 -2.417 6.163 1.00 96.06 82 HIS A CA 1
ATOM 622 C C . HIS A 1 82 ? -5.536 -3.224 6.182 1.00 96.06 82 HIS A C 1
ATOM 624 O O . HIS A 1 82 ? -4.835 -3.238 5.176 1.00 96.06 82 HIS A O 1
ATOM 630 N N . LEU A 1 83 ? -5.239 -3.929 7.277 1.00 97.25 83 LEU A N 1
ATOM 631 C CA . LEU A 1 83 ? -4.064 -4.793 7.381 1.00 97.25 83 LEU A CA 1
ATOM 632 C C . LEU A 1 83 ? -4.119 -5.959 6.388 1.00 97.25 83 LEU A C 1
ATOM 634 O O . LEU A 1 83 ? -3.128 -6.213 5.710 1.00 97.25 83 LEU A O 1
ATOM 638 N N . ASP A 1 84 ? -5.272 -6.612 6.243 1.00 96.81 84 ASP A N 1
ATOM 639 C CA . ASP A 1 84 ? -5.473 -7.683 5.261 1.00 96.81 84 ASP A CA 1
ATOM 640 C C . ASP A 1 84 ? -5.236 -7.179 3.830 1.00 96.81 84 ASP A C 1
ATOM 642 O O . ASP A 1 84 ? -4.543 -7.819 3.036 1.00 96.81 84 ASP A O 1
ATOM 646 N N . TRP A 1 85 ? -5.776 -6.000 3.506 1.00 95.06 85 TRP A N 1
ATOM 647 C CA . TRP A 1 85 ? -5.571 -5.359 2.208 1.00 95.06 85 TRP A CA 1
ATOM 648 C C . TRP A 1 85 ? -4.095 -5.001 1.966 1.00 95.06 85 TRP A C 1
ATOM 650 O O . TRP A 1 85 ? -3.538 -5.395 0.939 1.00 95.06 85 TRP A O 1
ATOM 660 N N . VAL A 1 86 ? -3.439 -4.327 2.919 1.00 95.75 86 VAL A N 1
ATOM 661 C CA . VAL A 1 86 ? -2.003 -3.995 2.859 1.00 95.75 86 VAL A CA 1
ATOM 662 C C . VAL A 1 86 ? -1.161 -5.259 2.681 1.00 95.75 86 VAL A C 1
ATOM 664 O O . VAL A 1 86 ? -0.274 -5.292 1.830 1.00 95.75 86 VAL A O 1
ATOM 667 N N . GLY A 1 87 ? -1.467 -6.323 3.425 1.00 95.38 87 GLY A N 1
ATOM 668 C CA . GLY A 1 87 ? -0.774 -7.605 3.334 1.00 95.38 87 GLY A CA 1
ATOM 669 C C . GLY A 1 87 ? -0.908 -8.257 1.956 1.00 95.38 87 GLY A C 1
ATOM 670 O O . GLY A 1 87 ? 0.088 -8.708 1.387 1.00 95.38 87 GLY A O 1
ATOM 671 N N . ALA A 1 88 ? -2.110 -8.257 1.373 1.00 93.56 88 ALA A N 1
ATOM 672 C CA . ALA A 1 88 ? -2.334 -8.775 0.024 1.00 93.56 88 ALA A CA 1
ATOM 673 C C . ALA A 1 88 ? -1.540 -7.989 -1.036 1.00 93.56 88 ALA A C 1
ATOM 675 O O . ALA A 1 88 ? -0.959 -8.580 -1.951 1.00 93.56 88 ALA A O 1
ATOM 676 N N . ARG A 1 89 ? -1.464 -6.659 -0.902 1.0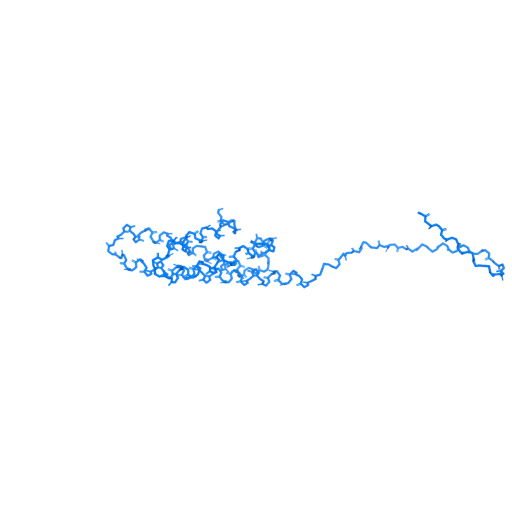0 92.06 89 ARG A N 1
ATOM 677 C CA . ARG A 1 89 ? -0.676 -5.813 -1.810 1.00 92.06 89 ARG A CA 1
ATOM 678 C C . ARG A 1 89 ? 0.825 -6.012 -1.652 1.00 92.06 89 ARG A C 1
ATOM 680 O O . ARG A 1 89 ? 1.513 -6.163 -2.661 1.00 92.06 89 ARG A O 1
ATOM 687 N N . ALA A 1 90 ? 1.318 -6.114 -0.421 1.00 92.88 90 ALA A N 1
ATOM 688 C CA . ALA A 1 90 ? 2.719 -6.416 -0.146 1.00 92.88 90 ALA A CA 1
ATOM 689 C C . ALA A 1 90 ? 3.154 -7.737 -0.806 1.00 92.88 90 ALA A C 1
ATOM 691 O O . ALA A 1 90 ? 4.193 -7.792 -1.463 1.00 92.88 90 ALA A O 1
ATOM 692 N N . GLN A 1 91 ? 2.326 -8.785 -0.710 1.00 92.69 91 GLN A N 1
ATOM 693 C CA . GLN A 1 91 ? 2.590 -10.084 -1.346 1.00 92.69 91 GLN A CA 1
ATOM 694 C C . GLN A 1 91 ? 2.639 -10.003 -2.874 1.00 92.69 91 GLN A C 1
ATOM 696 O O . GLN A 1 91 ? 3.468 -10.655 -3.515 1.00 92.69 91 GLN A O 1
ATOM 701 N N . LEU A 1 92 ? 1.755 -9.207 -3.472 1.00 90.00 92 LEU A N 1
ATOM 702 C CA . LEU A 1 92 ? 1.731 -8.992 -4.913 1.00 90.00 92 LEU A CA 1
ATOM 703 C C . LEU A 1 92 ? 2.985 -8.238 -5.384 1.00 90.00 92 LEU A C 1
ATOM 705 O O . LEU A 1 92 ? 3.616 -8.660 -6.353 1.00 90.00 92 LEU A O 1
ATOM 709 N N . VAL A 1 93 ? 3.409 -7.194 -4.666 1.00 90.12 93 VAL A N 1
ATOM 710 C CA . VAL A 1 93 ? 4.658 -6.475 -4.971 1.00 90.12 93 VAL A CA 1
ATOM 711 C C . VAL A 1 93 ? 5.876 -7.385 -4.822 1.00 90.12 93 VAL A C 1
ATOM 713 O O . VAL A 1 93 ? 6.725 -7.417 -5.712 1.00 90.12 93 VAL A O 1
ATOM 716 N N . ASP A 1 94 ? 5.950 -8.182 -3.757 1.00 91.25 94 ASP A N 1
ATOM 717 C CA . ASP A 1 94 ? 7.032 -9.152 -3.557 1.00 91.25 94 ASP A CA 1
ATOM 718 C C . ASP A 1 94 ? 7.071 -10.213 -4.674 1.00 91.25 94 ASP A C 1
ATOM 720 O O . ASP A 1 94 ? 8.138 -10.570 -5.180 1.00 91.25 94 ASP A O 1
ATOM 724 N N . SER A 1 95 ? 5.905 -10.658 -5.148 1.00 90.06 95 SER A N 1
ATOM 725 C CA . SER A 1 95 ? 5.803 -11.574 -6.292 1.00 90.06 95 SER A CA 1
ATOM 726 C C . SER A 1 95 ? 6.361 -10.954 -7.575 1.00 90.06 95 SER A C 1
ATOM 728 O O . SER A 1 95 ? 7.052 -11.632 -8.338 1.00 90.06 95 SER A O 1
ATOM 730 N N . PHE A 1 96 ? 6.131 -9.659 -7.801 1.00 87.44 96 PHE A N 1
ATOM 731 C CA . PHE A 1 96 ? 6.705 -8.942 -8.937 1.00 87.44 96 PHE A CA 1
ATOM 732 C C . PHE A 1 96 ? 8.217 -8.758 -8.824 1.00 87.44 96 PHE A C 1
ATOM 734 O O . PHE A 1 96 ? 8.931 -8.983 -9.802 1.00 87.44 96 PHE A O 1
ATOM 741 N N . ILE A 1 97 ? 8.719 -8.439 -7.630 1.00 88.81 97 ILE A N 1
ATOM 742 C CA . ILE A 1 97 ? 10.160 -8.371 -7.350 1.00 88.81 97 ILE A CA 1
ATOM 743 C C . ILE A 1 97 ? 10.824 -9.724 -7.648 1.00 88.81 97 ILE A C 1
ATOM 745 O O . ILE A 1 97 ? 11.885 -9.761 -8.270 1.00 88.81 97 ILE A O 1
ATOM 749 N N . LYS A 1 98 ? 10.192 -10.836 -7.252 1.00 90.62 98 LYS A N 1
ATOM 750 C CA . LYS A 1 98 ? 10.677 -12.202 -7.515 1.00 90.62 98 LYS A CA 1
ATOM 751 C C . LYS A 1 98 ? 10.623 -12.590 -8.993 1.00 90.62 98 LYS A C 1
ATOM 753 O O . LYS A 1 98 ? 11.500 -13.316 -9.455 1.00 90.62 98 LYS A O 1
ATOM 758 N N . ALA A 1 99 ? 9.616 -12.123 -9.730 1.00 87.69 99 ALA A N 1
ATOM 759 C CA . ALA A 1 99 ? 9.478 -12.369 -11.165 1.00 87.69 99 ALA A CA 1
ATOM 760 C C . ALA A 1 99 ? 10.493 -11.579 -12.018 1.00 87.69 99 ALA A C 1
ATOM 762 O O . ALA A 1 99 ? 10.789 -11.983 -13.145 1.00 87.69 99 ALA A O 1
ATOM 763 N N . GLY A 1 100 ? 11.046 -10.484 -11.485 1.00 84.31 100 GLY A N 1
ATOM 764 C CA . GLY A 1 100 ? 12.118 -9.709 -12.108 1.00 84.31 100 GLY A CA 1
ATOM 765 C C . GLY A 1 100 ? 11.692 -8.970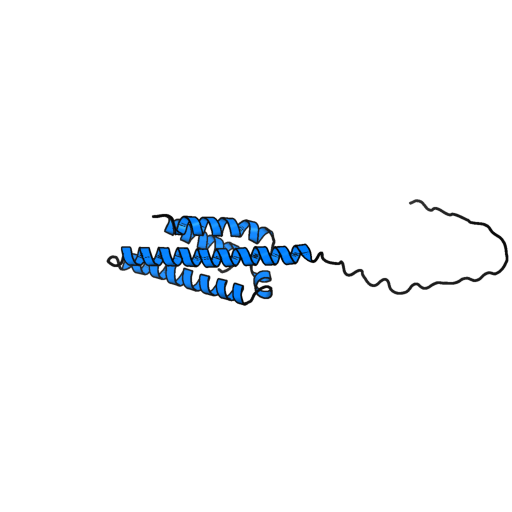 -13.382 1.00 84.31 100 GLY A C 1
ATOM 766 O O . GLY A 1 100 ? 10.538 -8.567 -13.540 1.00 84.31 100 GLY A O 1
ATOM 767 N N . ASP A 1 101 ? 12.638 -8.794 -14.306 1.00 79.56 101 ASP A N 1
ATOM 768 C CA . ASP A 1 101 ? 12.544 -7.882 -15.458 1.00 79.56 101 ASP A CA 1
ATOM 769 C C . ASP A 1 101 ? 11.287 -8.058 -16.321 1.00 79.56 101 ASP A C 1
ATOM 771 O O . ASP A 1 101 ? 10.715 -7.085 -16.816 1.00 79.56 101 ASP A O 1
ATOM 775 N N . CYS A 1 102 ? 10.812 -9.297 -16.471 1.00 72.00 102 CYS A N 1
ATOM 776 C CA . CYS A 1 102 ? 9.622 -9.590 -17.267 1.00 72.00 102 CYS A CA 1
ATOM 777 C C . CYS A 1 102 ? 8.360 -8.958 -16.666 1.00 72.00 102 CYS A C 1
ATOM 779 O O . CYS A 1 102 ? 7.542 -8.424 -17.410 1.00 72.00 102 CYS A O 1
ATOM 781 N N . ALA A 1 103 ? 8.210 -8.970 -15.339 1.00 73.62 103 ALA A N 1
ATOM 782 C CA . ALA A 1 103 ? 7.056 -8.393 -14.654 1.00 73.62 103 ALA A CA 1
ATOM 783 C C . ALA A 1 103 ? 7.131 -6.863 -14.547 1.00 73.62 103 ALA A C 1
ATOM 785 O O . ALA A 1 103 ? 6.111 -6.185 -14.656 1.00 73.62 103 ALA A O 1
ATOM 786 N N . LEU A 1 104 ? 8.337 -6.308 -14.403 1.00 70.75 104 LEU A N 1
ATOM 787 C CA . LEU A 1 104 ? 8.552 -4.859 -14.319 1.00 70.75 104 LEU A CA 1
ATOM 788 C C . LEU A 1 104 ? 8.047 -4.113 -15.546 1.00 70.75 104 LEU A C 1
ATOM 790 O O . LEU A 1 104 ? 7.470 -3.034 -15.413 1.00 70.75 104 LEU A O 1
ATOM 794 N N . SER A 1 105 ? 8.225 -4.712 -16.726 1.00 67.44 105 SER A N 1
ATOM 795 C CA . SER A 1 105 ? 7.765 -4.130 -17.986 1.00 67.44 105 SER A CA 1
ATOM 796 C C . SER A 1 105 ? 6.247 -3.908 -18.038 1.00 67.44 105 SER A C 1
ATOM 798 O O . SER A 1 105 ? 5.797 -3.062 -18.804 1.00 67.44 105 SER A O 1
ATOM 800 N N . TYR A 1 106 ? 5.466 -4.608 -17.204 1.00 66.25 106 TYR A N 1
ATOM 801 C CA . TYR A 1 106 ? 4.012 -4.450 -17.109 1.00 66.25 106 TYR A CA 1
ATOM 802 C C . TYR A 1 106 ? 3.570 -3.381 -16.105 1.00 66.25 106 TYR A C 1
ATOM 804 O O . TYR A 1 106 ? 2.503 -2.799 -16.281 1.00 66.25 106 TYR A O 1
ATOM 812 N N . ILE A 1 107 ? 4.366 -3.123 -15.067 1.00 66.50 107 ILE A N 1
ATOM 813 C CA . ILE A 1 107 ? 3.996 -2.232 -13.955 1.00 66.50 107 ILE A CA 1
ATOM 814 C C . ILE A 1 107 ? 4.539 -0.825 -14.188 1.00 66.50 107 ILE A C 1
ATOM 816 O O . ILE A 1 107 ? 3.837 0.164 -14.007 1.00 66.50 107 ILE A O 1
ATOM 820 N N . CYS A 1 108 ? 5.782 -0.735 -14.657 1.00 66.44 108 CYS A N 1
ATOM 821 C CA . CYS A 1 108 ? 6.466 0.518 -14.942 1.00 66.44 108 CYS A CA 1
ATOM 822 C C . CYS A 1 108 ? 6.630 0.677 -16.457 1.00 66.44 108 CYS A C 1
ATOM 824 O O . CYS A 1 108 ? 7.739 0.801 -16.967 1.00 66.44 108 CYS A O 1
ATOM 826 N N . THR A 1 109 ? 5.516 0.648 -17.199 1.00 63.59 109 THR A N 1
ATOM 827 C CA . THR A 1 109 ? 5.515 0.682 -18.678 1.00 63.59 109 THR A CA 1
ATOM 828 C C . THR A 1 109 ? 6.099 1.969 -19.278 1.00 63.59 109 THR A C 1
ATOM 830 O O . THR A 1 109 ? 6.338 2.027 -20.481 1.00 63.59 109 THR A O 1
ATOM 833 N N . SER A 1 110 ? 6.292 3.022 -18.475 1.00 65.25 110 SER A N 1
ATOM 834 C CA . SER A 1 110 ? 6.840 4.313 -18.907 1.00 65.25 110 SER A CA 1
ATOM 835 C C . SER A 1 110 ? 7.824 4.863 -17.883 1.00 65.25 110 SER A C 1
ATOM 837 O O . SER A 1 110 ? 7.564 4.755 -16.686 1.00 65.25 110 SER A O 1
ATOM 839 N N . GLN A 1 111 ? 8.868 5.550 -18.347 1.00 64.25 111 GLN A N 1
ATOM 840 C CA . GLN A 1 111 ? 9.822 6.271 -17.495 1.00 64.25 111 GLN A CA 1
ATOM 841 C C . GLN A 1 111 ? 9.112 7.239 -16.527 1.00 64.25 111 GLN A C 1
ATOM 843 O O . GLN A 1 111 ? 9.409 7.249 -15.336 1.00 64.25 111 GLN A O 1
ATOM 848 N N . ASP A 1 112 ? 8.048 7.906 -16.988 1.00 71.69 112 ASP A N 1
ATOM 849 C CA . ASP A 1 112 ? 7.228 8.797 -16.157 1.00 71.69 112 ASP A CA 1
ATOM 850 C C . ASP A 1 112 ? 6.526 8.091 -14.977 1.00 71.69 112 ASP A C 1
ATOM 852 O O . ASP A 1 112 ? 6.077 8.751 -14.043 1.00 71.69 112 ASP A O 1
ATOM 856 N N . ALA A 1 113 ? 6.377 6.760 -15.007 1.00 73.94 113 ALA A N 1
ATOM 857 C CA . ALA A 1 113 ? 5.752 6.020 -13.911 1.00 73.94 113 ALA A CA 1
ATOM 858 C C . ALA A 1 113 ? 6.662 6.006 -12.677 1.00 73.94 113 ALA A C 1
ATOM 860 O O . ALA A 1 113 ? 6.172 6.173 -11.566 1.00 73.94 113 ALA A O 1
ATOM 861 N N . HIS A 1 114 ? 7.981 5.886 -12.868 1.00 78.88 114 HIS A N 1
ATOM 862 C CA . HIS A 1 114 ? 8.953 5.979 -11.779 1.00 78.88 114 HIS A CA 1
ATOM 863 C C . HIS A 1 114 ? 8.892 7.349 -11.092 1.00 78.88 114 HIS A C 1
ATOM 865 O O . HIS A 1 114 ? 8.727 7.422 -9.873 1.00 78.88 114 HIS A O 1
ATOM 871 N N . ASP A 1 115 ? 8.950 8.419 -11.888 1.00 82.50 115 ASP A N 1
ATOM 872 C CA . ASP A 1 115 ? 8.967 9.801 -11.398 1.00 82.50 115 ASP A CA 1
ATOM 873 C C . ASP A 1 115 ? 7.683 10.176 -10.644 1.00 82.50 115 ASP A C 1
ATOM 875 O O . ASP A 1 115 ? 7.714 11.009 -9.738 1.00 82.50 115 ASP A O 1
ATOM 879 N N . ARG A 1 116 ? 6.552 9.540 -10.979 1.00 84.38 116 ARG A N 1
ATOM 880 C CA . ARG A 1 116 ? 5.287 9.696 -10.244 1.00 84.38 116 ARG A CA 1
ATOM 881 C C . ARG A 1 116 ? 5.207 8.819 -8.996 1.00 84.38 116 ARG A C 1
ATOM 883 O O . ARG A 1 116 ? 4.748 9.288 -7.957 1.00 84.38 116 ARG A O 1
ATOM 890 N N . LEU A 1 117 ? 5.645 7.562 -9.080 1.00 88.44 117 LEU A N 1
ATOM 891 C CA . LEU A 1 117 ? 5.501 6.584 -7.999 1.00 88.44 117 LEU A CA 1
ATOM 892 C C . LEU A 1 117 ? 6.464 6.840 -6.842 1.00 88.44 117 LEU A C 1
ATOM 894 O O . LEU A 1 117 ? 6.052 6.798 -5.685 1.00 88.44 117 LEU A O 1
ATOM 898 N N . MET A 1 118 ? 7.739 7.116 -7.122 1.00 90.88 118 MET A N 1
ATOM 899 C CA . MET A 1 118 ? 8.761 7.217 -6.076 1.00 90.88 118 MET A CA 1
ATOM 900 C C . MET A 1 118 ? 8.441 8.295 -5.018 1.00 90.88 118 MET A C 1
ATOM 902 O O . MET A 1 118 ? 8.529 7.986 -3.825 1.00 90.88 118 MET A O 1
ATOM 906 N N . PRO A 1 119 ? 8.002 9.519 -5.377 1.00 93.06 119 PRO A N 1
ATOM 907 C CA . PRO A 1 119 ? 7.604 10.515 -4.383 1.00 93.06 119 PRO A CA 1
ATOM 908 C C . PRO A 1 119 ? 6.417 10.067 -3.521 1.00 93.06 119 PRO A C 1
ATOM 910 O O . PRO A 1 119 ? 6.410 10.318 -2.316 1.00 93.06 119 PRO A O 1
ATOM 913 N N . LEU A 1 120 ? 5.431 9.380 -4.111 1.00 94.62 120 LEU A N 1
ATOM 914 C CA . LEU A 1 120 ? 4.279 8.851 -3.375 1.00 94.62 120 LEU A CA 1
ATOM 915 C C . LEU A 1 120 ? 4.712 7.777 -2.377 1.00 94.62 120 LEU A C 1
ATOM 917 O O . LEU A 1 120 ? 4.301 7.816 -1.219 1.00 94.62 120 LEU A O 1
ATOM 921 N N . VAL A 1 121 ? 5.588 6.862 -2.795 1.00 95.25 121 VAL A N 1
ATOM 922 C CA . VAL A 1 121 ? 6.152 5.809 -1.939 1.00 95.25 121 VAL A CA 1
ATOM 923 C C . VAL A 1 121 ? 6.892 6.417 -0.747 1.00 95.25 121 VAL A C 1
ATOM 925 O O . VAL A 1 121 ? 6.625 6.056 0.399 1.00 95.25 121 VAL A O 1
ATOM 928 N N . GLN A 1 122 ? 7.774 7.388 -0.995 1.00 95.25 122 GLN A N 1
ATOM 929 C CA . GLN A 1 122 ? 8.533 8.065 0.061 1.00 95.25 122 GLN A CA 1
ATOM 930 C C . GLN A 1 122 ? 7.623 8.829 1.027 1.00 95.25 122 GLN A C 1
ATOM 932 O O . GLN A 1 122 ? 7.803 8.752 2.244 1.00 95.25 122 GLN A O 1
ATOM 937 N N . LEU A 1 123 ? 6.623 9.544 0.503 1.00 96.81 123 LEU A N 1
ATOM 938 C CA . LEU A 1 123 ? 5.663 10.272 1.326 1.00 96.81 123 LEU A CA 1
ATOM 939 C C . LEU A 1 123 ? 4.819 9.316 2.177 1.00 96.81 123 LEU A C 1
ATOM 941 O O . LEU A 1 123 ? 4.520 9.623 3.331 1.00 96.81 123 LEU A O 1
ATOM 945 N N . THR A 1 124 ? 4.473 8.152 1.635 1.00 97.62 124 THR A N 1
ATOM 946 C CA . THR A 1 124 ? 3.731 7.112 2.352 1.00 97.62 124 THR A CA 1
ATOM 947 C C . THR A 1 124 ? 4.548 6.548 3.504 1.00 97.62 124 THR A C 1
ATOM 949 O O . THR A 1 124 ? 4.080 6.574 4.639 1.00 97.62 124 THR A O 1
ATOM 952 N N . ALA A 1 125 ? 5.787 6.130 3.236 1.00 95.38 125 ALA A N 1
ATOM 953 C CA . ALA A 1 125 ? 6.729 5.646 4.245 1.00 95.38 125 ALA A CA 1
ATOM 954 C C . ALA A 1 125 ? 6.936 6.673 5.375 1.00 95.38 125 ALA A C 1
ATOM 956 O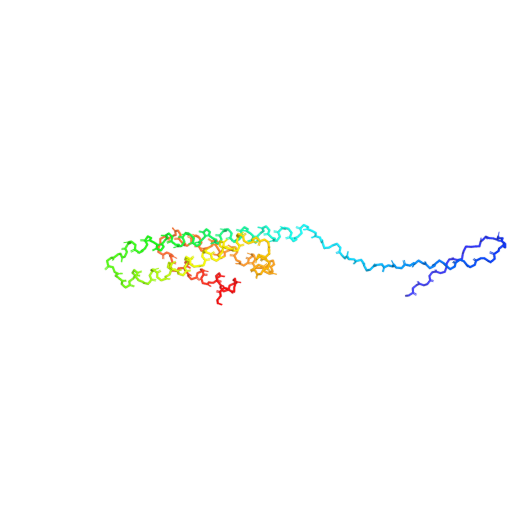 O . ALA A 1 125 ? 6.872 6.359 6.566 1.00 95.38 125 ALA A O 1
ATOM 957 N N . HIS A 1 126 ? 7.093 7.949 5.008 1.00 96.06 126 HIS A N 1
ATOM 958 C CA . HIS A 1 126 ? 7.203 9.029 5.981 1.00 96.06 126 HIS A CA 1
ATOM 959 C C . HIS A 1 126 ? 5.946 9.155 6.855 1.00 96.06 126 HIS A C 1
ATOM 961 O O . HIS A 1 126 ? 6.058 9.201 8.076 1.00 96.06 126 HIS A O 1
ATOM 967 N N . ASN A 1 127 ? 4.748 9.171 6.261 1.00 97.06 127 ASN A N 1
ATOM 968 C CA . ASN A 1 127 ? 3.500 9.313 7.020 1.00 97.06 127 ASN A CA 1
ATOM 969 C C . ASN A 1 127 ? 3.141 8.063 7.836 1.00 97.06 127 ASN A C 1
ATOM 971 O O . ASN A 1 127 ? 2.463 8.206 8.849 1.00 97.06 127 ASN A O 1
ATOM 975 N N . ALA A 1 128 ? 3.588 6.869 7.437 1.00 95.38 128 ALA A N 1
ATOM 976 C CA . ALA A 1 128 ? 3.371 5.639 8.197 1.00 95.38 128 ALA A CA 1
ATOM 977 C C . ALA A 1 128 ? 4.044 5.720 9.575 1.00 95.38 128 ALA A C 1
ATOM 979 O O . ALA A 1 128 ? 3.423 5.445 10.592 1.00 95.38 128 ALA A O 1
ATOM 980 N N . THR A 1 129 ? 5.280 6.220 9.621 1.00 93.19 129 THR A N 1
ATOM 981 C CA . THR A 1 129 ? 6.059 6.327 10.867 1.00 93.19 129 THR A CA 1
ATOM 982 C C . THR A 1 129 ? 5.695 7.538 11.738 1.00 93.19 129 THR A C 1
ATOM 984 O O . THR A 1 129 ? 6.188 7.667 12.860 1.00 93.19 129 THR A O 1
ATOM 987 N N . MET A 1 130 ? 4.834 8.443 11.257 1.00 94.62 130 MET A N 1
ATOM 988 C CA . MET A 1 130 ? 4.418 9.628 12.007 1.00 94.62 130 MET A CA 1
ATOM 989 C C . MET A 1 130 ? 3.152 9.370 12.848 1.00 94.62 130 MET A C 1
ATOM 991 O O . MET A 1 130 ? 2.114 8.975 12.305 1.00 94.62 130 MET A O 1
ATOM 995 N N . PRO A 1 131 ? 3.159 9.704 14.155 1.00 90.62 131 PRO A N 1
ATOM 996 C CA . PRO A 1 131 ? 1.980 9.570 15.007 1.00 90.62 131 PRO A CA 1
ATOM 997 C C . PRO A 1 131 ? 0.758 10.313 14.448 1.00 90.62 131 PRO A C 1
ATOM 999 O O . PRO A 1 131 ? 0.839 11.484 14.071 1.00 90.62 131 PRO A O 1
ATOM 1002 N N . GLY A 1 132 ? -0.388 9.630 14.390 1.00 91.88 132 GLY A N 1
ATOM 1003 C CA . GLY A 1 132 ? -1.657 10.195 13.911 1.00 91.88 132 GLY A CA 1
ATOM 1004 C C . GLY A 1 132 ? -1.749 10.420 12.395 1.00 91.88 132 GLY A C 1
ATOM 1005 O O . GLY A 1 132 ? -2.752 10.955 11.923 1.00 91.88 132 GLY A O 1
ATOM 1006 N N . ARG A 1 133 ? -0.739 10.018 11.612 1.00 96.44 133 ARG A N 1
ATOM 1007 C CA . ARG A 1 133 ? -0.713 10.179 10.146 1.00 96.44 133 ARG A CA 1
ATOM 1008 C C . ARG A 1 133 ? -1.030 8.902 9.367 1.00 96.44 133 ARG A C 1
ATOM 1010 O O . ARG A 1 133 ? -1.124 8.968 8.144 1.00 96.44 133 ARG A O 1
ATOM 1017 N N . LEU A 1 134 ? -1.307 7.786 10.043 1.00 95.19 134 LEU A N 1
ATOM 1018 C CA . LEU A 1 134 ? -1.692 6.527 9.396 1.00 95.19 134 LEU A CA 1
ATOM 1019 C C . LEU A 1 134 ? -2.839 6.669 8.369 1.00 95.19 134 LEU A C 1
ATOM 1021 O O . LEU A 1 134 ? -2.705 6.116 7.280 1.00 95.19 134 LEU A O 1
ATOM 1025 N N . PRO A 1 135 ? -3.916 7.451 8.607 1.00 95.69 135 PRO A N 1
ATOM 1026 C CA . PRO A 1 135 ? -4.953 7.647 7.589 1.00 95.69 135 PRO A CA 1
ATOM 1027 C C . PRO A 1 135 ? -4.430 8.280 6.291 1.00 95.69 135 PRO A C 1
ATOM 1029 O O . PRO A 1 135 ? -4.912 7.961 5.209 1.00 95.69 135 PRO A O 1
ATOM 1032 N N . VAL A 1 136 ? -3.424 9.157 6.387 1.00 97.31 136 VAL A N 1
ATOM 1033 C CA . VAL A 1 136 ? -2.775 9.763 5.215 1.00 97.31 136 VAL A CA 1
ATOM 1034 C C . VAL A 1 136 ? -1.940 8.720 4.480 1.00 97.31 136 VAL A C 1
ATOM 1036 O O . VAL A 1 136 ? -1.998 8.659 3.257 1.00 97.31 136 VAL A O 1
ATOM 1039 N N . ALA A 1 137 ? -1.201 7.878 5.206 1.00 97.31 137 ALA A N 1
ATOM 1040 C CA . ALA A 1 137 ? -0.430 6.795 4.601 1.00 97.31 137 ALA A CA 1
ATOM 1041 C C . ALA A 1 137 ? -1.334 5.787 3.866 1.00 97.31 137 ALA A C 1
ATOM 1043 O O . ALA A 1 137 ? -1.039 5.422 2.733 1.00 97.31 137 ALA A O 1
ATOM 1044 N N . LEU A 1 138 ? -2.473 5.406 4.457 1.00 96.44 138 LEU A N 1
ATOM 1045 C CA . LEU A 1 138 ? -3.461 4.530 3.813 1.00 96.44 138 LEU A CA 1
ATOM 1046 C C . LEU A 1 138 ? -4.034 5.151 2.533 1.00 96.44 138 LEU A C 1
ATOM 1048 O O . LEU A 1 138 ? -4.078 4.488 1.501 1.00 96.44 138 LEU A O 1
ATOM 1052 N N . PHE A 1 139 ? -4.394 6.436 2.569 1.00 96.06 139 PHE A N 1
ATOM 1053 C CA . PHE A 1 139 ? -4.851 7.151 1.376 1.00 96.06 139 PHE A CA 1
ATOM 1054 C C . PHE A 1 139 ? -3.785 7.185 0.270 1.00 96.06 139 PHE A C 1
ATOM 1056 O O . PHE A 1 139 ? -4.091 6.983 -0.902 1.00 96.06 139 PHE A O 1
ATOM 1063 N N . LEU A 1 140 ? -2.519 7.428 0.622 1.00 96.31 140 LEU A N 1
ATOM 1064 C CA . LEU A 1 140 ? -1.435 7.429 -0.359 1.00 96.31 140 LEU A CA 1
ATOM 1065 C C . LEU A 1 140 ? -1.192 6.032 -0.948 1.00 96.31 140 LEU A C 1
ATOM 1067 O O . LEU A 1 140 ? -0.927 5.938 -2.144 1.00 96.31 140 LEU A O 1
ATOM 1071 N N . MET A 1 141 ? -1.353 4.963 -0.161 1.00 94.81 141 MET A N 1
ATOM 1072 C CA . MET A 1 141 ? -1.304 3.588 -0.671 1.00 94.81 141 MET A CA 1
ATOM 1073 C C . MET A 1 141 ? -2.404 3.312 -1.703 1.00 94.81 141 MET A C 1
ATOM 1075 O O . MET A 1 141 ? -2.125 2.708 -2.734 1.00 94.81 141 MET A O 1
ATOM 1079 N N . GLU A 1 142 ? -3.627 3.808 -1.493 1.00 93.00 142 GLU A N 1
ATOM 1080 C CA . GLU A 1 142 ? -4.696 3.716 -2.502 1.00 93.00 142 GLU A CA 1
ATOM 1081 C C . GLU A 1 142 ? -4.323 4.463 -3.795 1.00 93.00 142 GLU A C 1
ATOM 1083 O O . GLU A 1 142 ? -4.561 3.971 -4.896 1.00 93.00 142 GLU A O 1
ATOM 1088 N N . LYS A 1 143 ? -3.674 5.630 -3.684 1.00 92.19 143 LYS A N 1
ATOM 1089 C CA . LYS A 1 143 ? -3.181 6.380 -4.854 1.00 92.19 143 LYS A CA 1
ATOM 1090 C C . LYS A 1 143 ? -2.041 5.690 -5.584 1.00 92.19 143 LYS A C 1
ATOM 1092 O O . LYS A 1 143 ? -1.974 5.760 -6.808 1.00 92.19 143 LYS A O 1
ATOM 1097 N N . ILE A 1 144 ? -1.176 4.995 -4.860 1.00 91.31 144 ILE A N 1
ATOM 1098 C CA . ILE A 1 144 ? -0.144 4.159 -5.467 1.00 91.31 144 ILE A CA 1
ATOM 1099 C C . ILE A 1 144 ? -0.788 2.991 -6.227 1.00 91.31 144 ILE A C 1
ATOM 1101 O O . ILE A 1 144 ? -0.413 2.747 -7.371 1.00 91.31 144 ILE A O 1
ATOM 1105 N N . ASP A 1 145 ? -1.791 2.319 -5.655 1.00 87.50 145 ASP A N 1
ATOM 1106 C CA . ASP A 1 145 ? -2.541 1.253 -6.336 1.00 87.50 145 ASP A CA 1
ATOM 1107 C C . ASP A 1 145 ? -3.185 1.740 -7.651 1.00 87.50 145 ASP A C 1
ATOM 1109 O O . ASP A 1 145 ? -3.149 1.020 -8.654 1.00 87.50 145 ASP A O 1
ATOM 1113 N N . GLU A 1 146 ? -3.742 2.959 -7.668 1.00 85.06 146 GLU A N 1
ATOM 1114 C CA . GLU A 1 146 ? -4.292 3.599 -8.875 1.00 85.06 146 GLU A CA 1
ATOM 1115 C C . GLU A 1 146 ? -3.217 3.787 -9.962 1.00 85.06 146 GLU A C 1
ATOM 1117 O O . GLU A 1 146 ? -3.435 3.411 -11.117 1.00 85.06 146 GLU A O 1
ATOM 1122 N N . GLU A 1 147 ? -2.039 4.311 -9.602 1.00 82.75 147 GLU A N 1
ATOM 1123 C CA . GLU A 1 147 ? -0.919 4.503 -10.538 1.00 82.75 147 GLU A CA 1
ATOM 1124 C C . GLU A 1 147 ? -0.351 3.171 -11.053 1.00 82.75 147 GLU A C 1
ATOM 1126 O O . GLU A 1 147 ? 0.014 3.058 -12.225 1.00 82.75 147 GLU A O 1
ATOM 1131 N N . LEU A 1 148 ? -0.324 2.140 -10.203 1.00 78.38 148 LEU A N 1
ATOM 1132 C CA . LEU A 1 148 ? 0.119 0.789 -10.560 1.00 78.38 148 LEU A CA 1
ATOM 1133 C C . LEU A 1 148 ? -0.948 -0.015 -11.321 1.00 78.38 148 LEU A C 1
ATOM 1135 O O . LEU A 1 148 ? -0.656 -1.117 -11.787 1.00 78.38 148 LEU A O 1
ATOM 1139 N N . ARG A 1 149 ? -2.173 0.517 -11.461 1.00 73.56 149 ARG A N 1
ATOM 1140 C CA . ARG A 1 149 ? -3.345 -0.168 -12.038 1.00 73.56 149 ARG A CA 1
ATOM 1141 C C . ARG A 1 149 ? -3.670 -1.498 -11.348 1.00 73.56 149 ARG A C 1
ATOM 1143 O O . ARG A 1 149 ? -4.082 -2.452 -12.003 1.00 73.56 149 ARG A O 1
ATOM 1150 N N . LEU A 1 150 ? -3.493 -1.571 -10.032 1.00 62.69 150 LEU A N 1
ATOM 1151 C CA . LEU A 1 150 ? -3.765 -2.777 -9.236 1.00 62.69 150 LEU A CA 1
ATOM 1152 C C . LEU A 1 150 ? -5.241 -2.922 -8.817 1.00 62.69 150 LEU A C 1
ATOM 1154 O O . LEU A 1 150 ? -5.553 -3.781 -7.988 1.00 62.69 150 LEU A O 1
ATOM 1158 N N . VAL A 1 151 ? -6.128 -2.085 -9.360 1.00 54.25 151 VAL A N 1
ATOM 1159 C CA . VAL A 1 151 ? -7.560 -1.983 -9.019 1.00 54.25 151 VAL A CA 1
ATOM 1160 C C . VAL A 1 151 ? -8.380 -3.116 -9.627 1.00 54.25 151 VAL A C 1
ATOM 1162 O O . VAL A 1 151 ? -8.266 -3.337 -10.853 1.00 54.25 151 VAL A O 1
#